Protein AF-A0A060CE14-F1 (afdb_monomer_lite)

Secondary structure (DSSP, 8-state):
----SSS---GGGGGS--GGGS----TT----------SS---EEEEEEEEEEEEEE--HHHHHHHT--TTPEEEEEEEEEE---GGGTS-EE-HHHHHHTTSS-HHHHHHHHHHHHHHHHHHHHHHHTTTEEEEEEEEEEEEESSTT-EE----TTTEEEEETTT--B---

pLDDT: mean 70.18, std 20.81, range [32.28, 96.25]

Structure (mmCIF, N/CA/C/O backbone):
data_AF-A0A060CE14-F1
#
_entry.id   AF-A0A060CE14-F1
#
loop_
_atom_site.group_PDB
_atom_site.id
_atom_site.type_symbol
_atom_site.label_atom_id
_atom_site.label_alt_id
_atom_site.label_comp_id
_atom_site.label_asym_id
_atom_site.label_entity_id
_atom_site.label_seq_id
_atom_site.pdbx_PDB_ins_code
_atom_site.Cartn_x
_atom_site.Cartn_y
_atom_site.Cartn_z
_atom_site.occupancy
_atom_site.B_iso_or_equiv
_atom_site.auth_seq_id
_atom_site.auth_comp_id
_atom_site.auth_asym_id
_atom_site.auth_atom_id
_atom_site.pdbx_PDB_model_num
ATOM 1 N N . ALA A 1 1 ? -35.994 8.310 16.001 1.00 37.50 1 ALA A N 1
ATOM 2 C CA . ALA A 1 1 ? -35.091 7.833 17.068 1.00 37.50 1 ALA A CA 1
ATOM 3 C C . ALA A 1 1 ? -34.182 8.994 17.465 1.00 37.50 1 ALA A C 1
ATOM 5 O O . ALA A 1 1 ? -33.988 9.881 16.647 1.00 37.50 1 ALA A O 1
ATOM 6 N N . SER A 1 2 ? -33.771 9.082 18.731 1.00 32.72 2 SER A N 1
ATOM 7 C CA . SER A 1 2 ? -33.141 10.269 19.324 1.00 32.72 2 SER A CA 1
ATOM 8 C C . SER A 1 2 ? -31.657 10.409 18.974 1.00 32.72 2 SER A C 1
ATOM 10 O O . SER A 1 2 ? -30.877 9.514 19.288 1.00 32.72 2 SER A O 1
ATOM 12 N N . ASN A 1 3 ? -31.266 11.575 18.455 1.00 41.94 3 ASN A N 1
ATOM 13 C CA . ASN A 1 3 ? -29.882 11.959 18.144 1.00 41.94 3 ASN A CA 1
ATOM 14 C C . ASN A 1 3 ? -29.123 12.418 19.398 1.00 4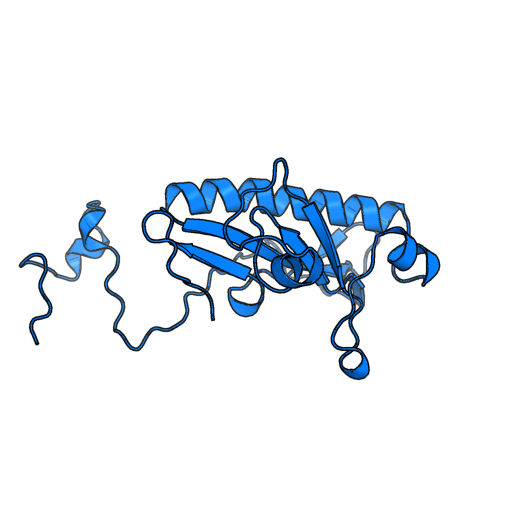1.94 3 ASN A C 1
ATOM 16 O O . ASN A 1 3 ? -28.673 13.558 19.485 1.00 41.94 3 ASN A O 1
ATOM 20 N N . VAL A 1 4 ? -29.063 11.564 20.422 1.00 32.28 4 VAL A N 1
ATOM 21 C CA . VAL A 1 4 ? -28.388 11.888 21.680 1.00 32.28 4 VAL A CA 1
ATOM 22 C C . VAL A 1 4 ? -27.697 10.653 22.257 1.00 32.28 4 VAL A C 1
ATOM 24 O O . VAL A 1 4 ? -28.348 9.779 22.826 1.00 32.28 4 VAL A O 1
ATOM 27 N N . ARG A 1 5 ? -26.364 10.691 22.292 1.00 33.00 5 ARG A N 1
ATOM 28 C CA . ARG A 1 5 ? -25.658 10.609 23.576 1.00 33.00 5 ARG A CA 1
ATOM 29 C C . ARG A 1 5 ? -25.030 11.990 23.829 1.00 33.00 5 ARG A C 1
ATOM 31 O O . ARG A 1 5 ? -24.143 12.398 23.101 1.00 33.00 5 ARG A O 1
ATOM 38 N N . GLY A 1 6 ? -25.539 12.720 24.829 1.00 39.16 6 GLY A N 1
ATOM 39 C CA . GLY A 1 6 ? -25.076 14.064 25.235 1.00 39.16 6 GLY A CA 1
ATOM 40 C C . GLY A 1 6 ? -25.872 15.248 24.651 1.00 39.16 6 GLY A C 1
ATOM 41 O O . GLY A 1 6 ? -26.032 15.381 23.450 1.00 39.16 6 GLY A O 1
ATOM 42 N N . LYS A 1 7 ? -26.424 16.112 25.513 1.00 39.97 7 LYS A N 1
ATOM 43 C CA . LYS A 1 7 ? -27.558 17.026 25.240 1.00 39.97 7 LYS A CA 1
ATOM 44 C C . LYS A 1 7 ? -27.227 18.449 24.730 1.00 39.97 7 LYS A C 1
ATOM 46 O O . LYS A 1 7 ? -28.082 19.321 24.862 1.00 39.97 7 LYS A O 1
ATOM 51 N N . ALA A 1 8 ? -26.053 18.743 24.174 1.00 43.50 8 ALA A N 1
ATOM 52 C CA . ALA A 1 8 ? -25.735 20.134 23.812 1.00 43.50 8 ALA A CA 1
ATOM 53 C C . ALA A 1 8 ? -24.738 20.255 22.652 1.00 43.50 8 ALA A C 1
ATOM 55 O O . ALA A 1 8 ? -23.541 20.409 22.876 1.00 43.50 8 ALA A O 1
ATOM 56 N N . PHE A 1 9 ? -25.240 20.238 21.416 1.00 52.53 9 PHE A N 1
ATOM 57 C CA . PHE A 1 9 ? -24.438 20.505 20.220 1.00 52.53 9 PHE A CA 1
ATOM 58 C C . PHE A 1 9 ? -24.880 21.817 19.562 1.00 52.53 9 PHE A C 1
ATOM 60 O O . PHE A 1 9 ? -26.061 22.007 19.278 1.00 52.53 9 PHE A O 1
ATOM 67 N N . ALA A 1 10 ? -23.931 22.730 19.351 1.00 49.94 10 ALA A N 1
ATOM 68 C CA . ALA A 1 10 ? -24.102 24.009 18.663 1.00 49.94 10 ALA A CA 1
ATOM 69 C C . ALA A 1 10 ? -22.857 24.290 17.807 1.00 49.94 10 ALA A C 1
ATOM 71 O O . ALA A 1 10 ? -21.779 23.793 18.120 1.00 49.94 10 ALA A O 1
ATOM 72 N N . THR A 1 11 ? -22.968 25.115 16.761 1.00 44.62 11 THR A N 1
ATOM 73 C CA . THR A 1 11 ? -21.867 25.423 15.820 1.00 44.62 11 THR A CA 1
ATOM 74 C C . THR A 1 11 ? -20.602 25.953 16.508 1.00 44.62 11 THR A C 1
ATOM 76 O O . THR A 1 11 ? -19.497 25.761 16.012 1.00 44.62 11 THR A O 1
ATOM 79 N N . ALA A 1 12 ? -20.749 26.569 17.685 1.00 48.97 12 ALA A N 1
ATOM 80 C CA . ALA A 1 12 ? -19.636 27.030 18.513 1.00 48.97 12 ALA A CA 1
ATOM 81 C C . ALA A 1 12 ? -18.732 25.892 19.037 1.00 48.97 12 ALA A C 1
ATOM 83 O O . ALA A 1 12 ? -17.571 26.142 19.356 1.00 48.97 12 ALA A O 1
ATOM 84 N N . ASN A 1 13 ? -19.229 24.650 19.083 1.00 54.12 13 ASN A N 1
ATOM 85 C CA . ASN A 1 13 ? -18.505 23.488 19.608 1.00 54.12 13 ASN A CA 1
ATOM 86 C C . ASN A 1 13 ? -17.420 22.974 18.645 1.00 54.12 13 ASN A C 1
ATOM 88 O O . ASN A 1 13 ? -16.557 22.211 19.048 1.00 54.12 13 ASN A O 1
ATOM 92 N N . VAL A 1 14 ? -17.414 23.423 17.384 1.00 45.50 14 VAL A N 1
ATOM 93 C CA . VAL A 1 14 ? -16.335 23.109 16.427 1.00 45.50 14 VAL A CA 1
ATOM 94 C C . VAL A 1 14 ? -15.028 23.800 16.832 1.00 45.50 14 VAL A C 1
ATOM 96 O O . VAL A 1 14 ? -13.942 23.322 16.531 1.00 45.50 14 VAL A O 1
ATOM 99 N N . THR A 1 15 ? -15.103 24.915 17.557 1.00 53.03 15 THR A N 1
ATOM 100 C CA . THR A 1 15 ? -13.930 25.708 17.956 1.00 53.03 15 THR A CA 1
ATOM 101 C C . THR A 1 15 ? -13.687 25.706 19.464 1.00 53.03 15 THR A C 1
ATOM 103 O O . THR A 1 15 ? -12.900 26.513 19.951 1.00 53.03 15 THR A O 1
ATOM 106 N N . ASP A 1 16 ? -14.371 24.846 20.225 1.00 56.06 16 ASP A N 1
ATOM 107 C CA . ASP A 1 16 ? -14.352 24.890 21.695 1.00 56.06 16 ASP A CA 1
ATOM 108 C C . ASP A 1 16 ? -13.216 24.080 22.349 1.00 56.06 16 ASP A C 1
ATOM 110 O O . ASP A 1 16 ? -13.020 24.164 23.564 1.00 56.06 16 ASP A O 1
ATOM 114 N N . GLY A 1 17 ? -12.456 23.321 21.553 1.00 49.06 17 GLY A N 1
ATOM 115 C CA . GLY A 1 17 ? -11.302 22.546 22.009 1.00 49.06 17 GLY A CA 1
ATOM 116 C C . GLY A 1 17 ? -11.642 21.299 22.834 1.00 49.06 17 GLY A C 1
ATOM 117 O O . GLY A 1 17 ? -10.756 20.782 23.515 1.00 49.06 17 GLY A O 1
ATOM 118 N N . LYS A 1 18 ? -12.891 20.811 22.807 1.00 48.53 18 LYS A N 1
ATOM 119 C CA . LYS A 1 18 ? -13.313 19.582 23.500 1.00 48.53 18 LYS A CA 1
ATOM 120 C C . LYS A 1 18 ? -13.504 18.439 22.502 1.00 48.53 18 LYS A C 1
ATOM 122 O O . LYS A 1 18 ? -14.334 18.525 21.610 1.00 48.53 18 LYS A O 1
ATOM 127 N N . TYR A 1 19 ? -12.747 17.357 22.673 1.00 46.00 19 TYR A N 1
ATOM 128 C CA . TYR A 1 19 ? -12.640 16.263 21.696 1.00 46.00 19 TYR A CA 1
ATOM 129 C C . TYR A 1 19 ? -13.877 15.353 21.601 1.00 46.00 19 TYR A C 1
ATOM 131 O O . TYR A 1 19 ? -14.153 14.814 20.534 1.00 46.00 19 TYR A O 1
ATOM 139 N N . ASP A 1 20 ? -14.680 15.251 22.662 1.00 45.66 20 ASP A N 1
ATOM 140 C CA . ASP A 1 20 ? -15.851 14.356 22.715 1.00 45.66 20 ASP A CA 1
ATOM 141 C C . ASP A 1 20 ? -17.044 14.831 21.857 1.00 45.66 20 ASP A C 1
ATOM 143 O O . ASP A 1 20 ? -18.118 14.228 21.884 1.00 45.66 20 ASP A O 1
ATOM 147 N N . THR A 1 21 ? -16.899 15.942 21.127 1.00 46.31 21 THR A N 1
ATOM 148 C CA . THR A 1 21 ? -17.969 16.550 20.321 1.00 46.31 21 THR A CA 1
ATOM 149 C C . THR A 1 21 ? -17.742 16.462 18.811 1.00 46.31 21 THR A C 1
ATOM 151 O O . THR A 1 21 ? -18.592 16.920 18.047 1.00 46.31 21 THR A O 1
ATOM 154 N N . TYR A 1 22 ? -16.618 15.888 18.373 1.00 43.03 22 TYR A N 1
ATOM 155 C CA . TYR A 1 22 ? -16.069 16.156 17.043 1.00 43.03 22 TYR A CA 1
ATOM 156 C C . TYR A 1 22 ? -16.618 15.300 15.894 1.00 43.03 22 TYR A C 1
ATOM 158 O O . TYR A 1 22 ? -16.493 15.713 14.743 1.00 43.03 22 TYR A O 1
ATOM 166 N N . TRP A 1 23 ? -17.254 14.155 16.160 1.00 46.12 23 TRP A N 1
ATOM 167 C CA . TRP A 1 23 ? -17.618 13.225 15.084 1.00 46.12 23 TRP A CA 1
ATOM 168 C C . TRP A 1 23 ? -19.013 12.632 15.266 1.00 46.12 23 TRP A C 1
ATOM 170 O O . TRP A 1 23 ? -19.203 11.543 15.793 1.00 46.12 23 TRP A O 1
ATOM 180 N N . ALA A 1 24 ? -20.003 13.371 14.776 1.00 42.16 24 ALA A N 1
ATOM 181 C CA . ALA A 1 24 ? -21.222 12.786 14.241 1.00 42.16 24 ALA A CA 1
ATOM 182 C C . ALA A 1 24 ? -21.365 13.327 12.817 1.00 42.16 24 ALA A C 1
ATOM 184 O O . ALA A 1 24 ? -21.808 14.459 12.611 1.00 42.16 24 ALA A O 1
ATOM 185 N N . THR A 1 25 ? -20.909 12.557 11.832 1.00 42.56 25 THR A N 1
ATOM 186 C CA . THR A 1 25 ? -21.346 12.772 10.453 1.00 42.56 25 THR A CA 1
ATOM 187 C C . THR A 1 25 ? -22.751 12.185 10.317 1.00 42.56 25 THR A C 1
ATOM 189 O O . THR A 1 25 ? -23.184 11.371 11.132 1.00 42.56 25 THR A O 1
ATOM 192 N N . LEU A 1 26 ? -23.517 12.653 9.337 1.00 43.50 26 LEU A N 1
ATOM 193 C CA . LEU A 1 26 ? -24.822 12.062 9.048 1.00 43.50 26 LEU A CA 1
ATOM 194 C C . LEU A 1 26 ? -24.605 10.611 8.580 1.00 43.50 26 LEU A C 1
ATOM 196 O O . LEU A 1 26 ? -23.625 10.360 7.883 1.00 43.50 26 LEU A O 1
ATOM 200 N N . ASP A 1 27 ? -25.521 9.685 8.895 1.00 45.09 27 ASP A N 1
ATOM 201 C CA . ASP A 1 27 ? -25.456 8.255 8.500 1.00 45.09 27 ASP A CA 1
ATOM 202 C C . ASP A 1 27 ? -25.285 8.037 6.976 1.00 45.09 27 ASP A C 1
ATOM 204 O O . ASP A 1 27 ? -24.978 6.948 6.492 1.00 45.09 27 ASP A O 1
ATOM 208 N N . GLU A 1 28 ? -25.513 9.086 6.190 1.00 42.16 28 GLU A N 1
ATOM 209 C CA . GLU A 1 28 ? -25.331 9.141 4.741 1.00 42.16 28 GLU A CA 1
ATOM 210 C C . GLU A 1 28 ? -23.889 9.446 4.287 1.00 42.16 28 GLU A C 1
ATOM 212 O O . GLU A 1 28 ? -23.573 9.277 3.108 1.00 42.16 28 GLU A O 1
ATOM 217 N N . VAL A 1 29 ? -22.995 9.851 5.195 1.00 41.00 29 VAL A N 1
ATOM 218 C CA . VAL A 1 29 ? -21.572 10.092 4.914 1.00 41.00 29 VAL A CA 1
ATOM 219 C C . VAL A 1 29 ? -20.809 8.770 5.003 1.00 41.00 29 VAL A C 1
ATOM 221 O O . VAL A 1 29 ? -20.438 8.326 6.082 1.00 41.00 29 VAL A O 1
ATOM 224 N N . LYS A 1 30 ? -20.569 8.151 3.842 1.00 39.28 30 LYS A N 1
ATOM 225 C CA . LYS A 1 30 ? -19.935 6.823 3.708 1.00 39.28 30 LYS A CA 1
ATOM 226 C C . LYS A 1 30 ? -18.432 6.841 3.406 1.00 39.28 30 LYS A C 1
ATOM 228 O O . LYS A 1 30 ? -17.852 5.793 3.164 1.00 39.28 30 LYS A O 1
ATOM 233 N N . SER A 1 31 ? -17.811 8.016 3.322 1.00 34.38 31 SER A N 1
ATOM 234 C CA . SER A 1 31 ? -16.392 8.147 2.970 1.00 34.38 31 SER A CA 1
ATOM 235 C C . SER A 1 31 ? -15.813 9.450 3.507 1.00 34.38 31 SER A C 1
ATOM 237 O O . SER A 1 31 ? -16.478 10.486 3.438 1.00 34.38 31 SER A O 1
ATOM 239 N N . ALA A 1 32 ? -14.560 9.428 3.957 1.00 39.22 32 ALA A N 1
ATOM 240 C CA . ALA A 1 32 ? -13.823 10.611 4.394 1.00 39.22 32 ALA A CA 1
ATOM 241 C C . ALA A 1 32 ? -12.550 10.776 3.559 1.00 39.22 32 ALA A C 1
ATOM 243 O O . ALA A 1 32 ? -11.718 9.883 3.567 1.00 39.22 32 ALA A O 1
ATOM 244 N N . THR A 1 33 ? -12.372 11.903 2.861 1.00 38.16 33 THR A N 1
ATOM 245 C CA . THR A 1 33 ? -11.179 12.170 2.034 1.00 38.16 33 THR A CA 1
ATOM 246 C C . THR A 1 33 ? -10.101 12.898 2.827 1.00 38.16 33 THR A C 1
ATOM 248 O O . THR A 1 33 ? -10.342 13.988 3.344 1.00 38.16 33 THR A O 1
ATOM 251 N N . LEU A 1 34 ? -8.890 12.336 2.861 1.00 41.06 34 LEU A N 1
ATOM 252 C CA . LEU A 1 34 ? -7.701 13.040 3.328 1.00 41.06 34 LEU A CA 1
ATOM 253 C C . LEU A 1 34 ? -6.923 13.566 2.116 1.00 41.06 34 LEU A C 1
ATOM 255 O O . LEU A 1 34 ? -6.394 12.785 1.332 1.00 41.06 34 LEU A O 1
ATOM 259 N N . THR A 1 35 ? -6.872 14.887 1.946 1.00 42.06 35 THR A N 1
ATOM 260 C CA . THR A 1 35 ? -6.174 15.517 0.816 1.00 42.06 35 THR A CA 1
ATOM 261 C C . THR A 1 35 ? -4.827 16.057 1.268 1.00 42.06 35 THR A C 1
ATOM 263 O O . THR A 1 35 ? -4.759 17.037 2.012 1.00 42.06 35 THR A O 1
ATOM 266 N N . PHE A 1 36 ? -3.743 15.469 0.770 1.00 45.12 36 PHE A N 1
ATOM 267 C CA . PHE A 1 36 ? -2.406 16.039 0.904 1.00 45.12 36 PHE A CA 1
ATOM 268 C C . PHE A 1 36 ? -2.141 16.975 -0.272 1.00 45.12 36 PHE A C 1
ATOM 270 O O . PHE A 1 36 ? -2.265 16.589 -1.431 1.00 45.12 36 PHE A O 1
ATOM 277 N N . THR A 1 37 ? -1.771 18.224 0.011 1.00 40.81 37 THR A N 1
ATOM 278 C CA . THR A 1 37 ? -1.326 19.153 -1.033 1.00 40.81 37 THR A CA 1
ATOM 279 C C . THR A 1 37 ? 0.192 19.124 -1.086 1.00 40.81 37 THR A C 1
ATOM 281 O O . THR A 1 37 ? 0.860 19.648 -0.196 1.00 40.81 37 THR A O 1
ATOM 284 N N . LEU A 1 38 ? 0.742 18.508 -2.131 1.00 48.62 38 LEU A N 1
ATOM 285 C CA . LEU A 1 38 ? 2.163 18.632 -2.433 1.00 48.62 38 LEU A CA 1
ATOM 286 C C . LEU A 1 38 ? 2.467 20.093 -2.816 1.00 48.62 38 LEU A C 1
ATOM 288 O O . LEU A 1 38 ? 1.645 20.736 -3.473 1.00 48.62 38 LEU A O 1
ATOM 292 N N . PRO A 1 39 ? 3.636 20.645 -2.441 1.00 44.41 39 PRO A N 1
ATOM 293 C CA . PRO A 1 39 ? 3.946 22.071 -2.601 1.00 44.41 39 PRO A CA 1
ATOM 294 C C . PRO A 1 39 ? 3.973 22.541 -4.064 1.00 44.41 39 PRO A C 1
ATOM 296 O O . PRO A 1 39 ? 4.039 23.742 -4.329 1.00 44.41 39 PRO A O 1
ATOM 299 N N . ARG A 1 40 ? 3.943 21.610 -5.024 1.00 51.72 40 ARG A N 1
ATOM 300 C CA . ARG A 1 40 ? 3.967 21.899 -6.451 1.00 51.72 40 ARG A CA 1
ATOM 301 C C . ARG A 1 40 ? 3.229 20.826 -7.249 1.00 51.72 40 ARG A C 1
ATOM 303 O O . ARG A 1 40 ? 3.485 19.640 -7.080 1.00 51.72 40 ARG A O 1
ATOM 310 N N . VAL A 1 41 ? 2.370 21.263 -8.171 1.00 56.06 41 VAL A N 1
ATOM 311 C CA . VAL A 1 41 ? 1.807 20.401 -9.221 1.00 56.06 41 VAL A CA 1
ATOM 312 C C . VAL A 1 41 ? 2.871 20.201 -10.298 1.00 56.06 41 VAL A C 1
ATOM 314 O O . VAL A 1 41 ? 3.331 21.172 -10.906 1.00 56.06 41 VAL A O 1
ATOM 317 N N . GLU A 1 42 ? 3.262 18.954 -10.547 1.00 55.34 42 GLU A N 1
ATOM 318 C CA . GLU A 1 42 ? 4.251 18.602 -11.566 1.00 55.34 42 GLU A CA 1
ATOM 319 C C . GLU A 1 42 ? 3.669 17.626 -12.596 1.00 55.34 42 GLU A C 1
ATOM 321 O O . GLU A 1 42 ? 2.875 16.744 -12.277 1.00 55.34 42 GLU A O 1
ATOM 326 N N . LYS A 1 43 ? 4.054 17.800 -13.868 1.00 51.75 43 LYS A N 1
ATOM 327 C CA . LYS A 1 43 ? 3.651 16.892 -14.949 1.00 51.75 43 LYS A CA 1
ATOM 328 C C . LYS A 1 43 ? 4.486 15.615 -14.894 1.00 51.75 43 LYS A C 1
ATOM 330 O O . LYS A 1 43 ? 5.697 15.652 -15.123 1.00 51.75 43 LYS A O 1
ATOM 335 N N . VAL A 1 44 ? 3.812 14.497 -14.662 1.00 52.84 44 VAL A N 1
ATOM 336 C CA . VAL A 1 44 ? 4.349 13.140 -14.801 1.00 52.84 44 VAL A CA 1
ATOM 337 C C . VAL A 1 44 ? 4.198 12.705 -16.261 1.00 52.84 44 VAL A C 1
ATOM 339 O O . VAL A 1 44 ? 3.158 12.944 -16.869 1.00 52.84 44 VAL A O 1
ATOM 342 N N . ASN A 1 45 ? 5.237 12.106 -16.850 1.00 43.66 45 ASN A N 1
ATOM 343 C CA . ASN A 1 45 ? 5.192 11.615 -18.240 1.00 43.66 45 ASN A CA 1
ATOM 344 C C . ASN A 1 45 ? 5.072 10.087 -18.316 1.00 43.66 45 ASN A C 1
ATOM 346 O O . ASN A 1 45 ? 4.678 9.536 -19.339 1.00 43.66 45 ASN A O 1
ATOM 350 N N . ARG A 1 46 ? 5.431 9.372 -17.247 1.00 52.72 46 ARG A N 1
ATOM 351 C CA . ARG A 1 46 ? 5.450 7.911 -17.266 1.00 52.72 46 ARG A CA 1
ATOM 352 C C . ARG A 1 46 ? 5.146 7.353 -15.891 1.00 52.72 46 ARG A C 1
ATOM 354 O O . ARG A 1 46 ? 5.860 7.668 -14.951 1.00 52.72 46 ARG A O 1
ATOM 361 N N . PHE A 1 47 ? 4.140 6.495 -15.784 1.00 56.38 47 PHE A N 1
ATOM 362 C CA . PHE A 1 47 ? 3.956 5.684 -14.586 1.00 56.38 47 PHE A CA 1
ATOM 363 C C . PHE A 1 47 ? 5.029 4.597 -14.544 1.00 56.38 47 PHE A C 1
ATOM 365 O O . PHE A 1 47 ? 5.275 3.924 -15.547 1.00 56.38 47 PHE A O 1
ATOM 372 N N . LEU A 1 48 ? 5.705 4.488 -13.405 1.00 60.53 48 LEU A N 1
ATOM 373 C CA . LEU A 1 48 ? 6.794 3.548 -13.182 1.00 60.53 48 LEU A CA 1
ATOM 374 C C . LEU A 1 48 ? 6.252 2.264 -12.545 1.00 60.53 48 LEU A C 1
ATOM 376 O O . LEU A 1 48 ? 6.378 1.182 -13.110 1.00 60.53 48 LEU A O 1
ATOM 380 N N . LEU A 1 49 ? 5.616 2.409 -11.381 1.00 66.31 49 LEU A N 1
ATOM 381 C CA . LEU A 1 49 ? 5.036 1.327 -10.592 1.00 66.31 49 LEU A CA 1
ATOM 382 C C . LEU A 1 49 ? 3.696 1.820 -10.069 1.00 66.31 49 LEU A C 1
ATOM 384 O O . LEU A 1 49 ? 3.644 2.711 -9.229 1.00 66.31 49 LEU A O 1
ATOM 388 N N . GLN A 1 50 ? 2.621 1.292 -10.640 1.00 67.50 50 GLN A N 1
ATOM 389 C CA . GLN A 1 50 ? 1.283 1.850 -10.453 1.00 67.50 50 GLN A CA 1
ATOM 390 C C . GLN A 1 50 ? 0.615 1.359 -9.175 1.00 67.50 50 GLN A C 1
ATOM 392 O O . GLN A 1 50 ? -0.209 2.071 -8.636 1.00 67.50 50 GLN A O 1
ATOM 397 N N . GLU A 1 51 ? 0.972 0.182 -8.665 1.00 81.56 51 GLU A N 1
ATOM 398 C CA . GLU A 1 51 ? 0.422 -0.304 -7.403 1.00 81.56 51 GLU A CA 1
ATOM 399 C C . GLU A 1 51 ? 1.545 -0.738 -6.475 1.00 81.56 51 GLU A C 1
ATOM 401 O O . GLU A 1 51 ? 2.104 -1.827 -6.614 1.00 81.56 51 GLU A O 1
ATOM 406 N N . VAL A 1 52 ? 1.885 0.141 -5.540 1.00 87.81 52 VAL A N 1
ATOM 407 C CA . VAL A 1 52 ? 2.844 -0.124 -4.470 1.00 87.81 52 VAL A CA 1
ATOM 408 C C . VAL A 1 52 ? 2.072 -0.130 -3.166 1.00 87.81 52 VAL A C 1
ATOM 410 O O . VAL A 1 52 ? 1.629 0.912 -2.693 1.00 87.81 52 VAL A O 1
ATOM 413 N N . ILE A 1 53 ? 1.868 -1.313 -2.600 1.00 91.69 53 ILE A N 1
ATOM 414 C CA . ILE A 1 53 ? 1.001 -1.506 -1.441 1.00 91.69 53 ILE A CA 1
ATOM 415 C C . ILE A 1 53 ? 1.869 -1.695 -0.206 1.00 91.69 53 ILE A C 1
ATOM 417 O O . ILE A 1 53 ? 2.607 -2.676 -0.106 1.00 91.69 53 ILE A O 1
ATOM 421 N N . VAL A 1 54 ? 1.765 -0.781 0.753 1.00 94.88 54 VAL A N 1
ATOM 422 C CA . VAL A 1 54 ? 2.377 -0.930 2.075 1.00 94.88 54 VAL A CA 1
ATOM 423 C C . VAL A 1 54 ? 1.359 -1.555 3.014 1.00 94.88 54 VAL A C 1
ATOM 425 O O . VAL A 1 54 ? 0.238 -1.068 3.121 1.00 94.88 54 VAL A O 1
ATOM 428 N N . ARG A 1 55 ? 1.750 -2.606 3.738 1.00 95.44 55 ARG A N 1
ATOM 429 C CA . ARG A 1 55 ? 0.890 -3.275 4.724 1.00 95.44 55 ARG A CA 1
ATOM 430 C C . ARG A 1 55 ? 1.516 -3.245 6.105 1.00 95.44 55 ARG A C 1
ATOM 432 O O . ARG A 1 55 ? 2.677 -3.623 6.262 1.00 95.44 55 ARG A O 1
ATOM 439 N N . ASN A 1 56 ? 0.737 -2.837 7.102 1.00 96.00 56 ASN A N 1
ATOM 440 C CA . ASN A 1 56 ? 1.076 -2.917 8.524 1.00 96.00 56 ASN A CA 1
ATOM 441 C C . ASN A 1 56 ? 0.367 -4.091 9.214 1.00 96.00 56 ASN A C 1
ATOM 443 O O . ASN A 1 56 ? 0.904 -4.661 10.165 1.00 96.00 56 ASN A O 1
ATOM 447 N N . VAL A 1 57 ? -0.831 -4.432 8.740 1.00 93.06 57 VAL A N 1
ATOM 448 C CA . VAL A 1 57 ? -1.714 -5.464 9.290 1.00 93.06 57 VAL A CA 1
ATOM 449 C C . VAL A 1 57 ? -2.159 -6.382 8.149 1.00 93.06 57 VAL A C 1
ATOM 451 O O . VAL A 1 57 ? -2.308 -5.946 7.008 1.00 93.06 57 VAL A O 1
ATOM 454 N N . VAL A 1 58 ? -2.321 -7.672 8.435 1.00 91.75 58 VAL A N 1
ATOM 455 C CA . VAL A 1 58 ? -2.856 -8.650 7.485 1.00 91.75 58 VAL A CA 1
ATOM 456 C C . VAL A 1 58 ? -4.330 -8.336 7.225 1.00 91.75 58 VAL A C 1
ATOM 458 O O . VAL A 1 58 ? -5.139 -8.363 8.147 1.00 91.75 58 VAL A O 1
ATOM 461 N N . ALA A 1 59 ? -4.676 -8.071 5.967 1.00 89.69 59 ALA A N 1
ATOM 462 C CA . ALA A 1 59 ? -6.048 -7.850 5.515 1.00 89.69 59 ALA A CA 1
ATOM 463 C C . ALA A 1 59 ? -6.191 -8.153 4.013 1.00 89.69 59 ALA A C 1
ATOM 465 O O . ALA A 1 59 ? -5.196 -8.273 3.281 1.00 89.69 59 ALA A O 1
ATOM 466 N N . GLY A 1 60 ? -7.429 -8.279 3.537 1.00 89.19 60 GLY A N 1
ATOM 467 C CA . GLY A 1 60 ? -7.769 -8.302 2.119 1.00 89.19 60 GLY A CA 1
ATOM 468 C C . GLY A 1 60 ? -7.048 -9.399 1.332 1.00 89.19 60 GLY A C 1
ATOM 469 O O . GLY A 1 60 ? -6.999 -10.570 1.722 1.00 89.19 60 GLY A O 1
ATOM 470 N N . SER A 1 61 ? -6.463 -9.029 0.187 1.00 88.19 61 SER A N 1
ATOM 471 C CA . SER A 1 61 ? -5.803 -9.991 -0.707 1.00 88.19 61 SER A CA 1
ATOM 472 C C . SER A 1 61 ? -4.610 -10.705 -0.060 1.00 88.19 61 SER A C 1
ATOM 474 O O . SER A 1 61 ? -4.352 -11.864 -0.391 1.00 88.19 61 SER A O 1
ATOM 476 N N . MET A 1 62 ? -3.923 -10.077 0.904 1.00 92.00 62 MET A N 1
ATOM 477 C CA . MET A 1 62 ? -2.825 -10.705 1.646 1.00 92.00 62 MET A CA 1
ATOM 478 C C . MET A 1 62 ? -3.327 -11.837 2.545 1.00 92.00 62 MET A C 1
ATOM 480 O O . MET A 1 62 ? -2.736 -12.918 2.535 1.00 92.00 62 MET A O 1
ATOM 484 N N . ALA A 1 63 ? -4.420 -11.613 3.283 1.00 92.50 63 ALA A N 1
ATOM 485 C CA . ALA A 1 63 ? -5.007 -12.603 4.186 1.00 92.50 63 ALA A CA 1
ATOM 486 C C . ALA A 1 63 ? -5.384 -13.881 3.426 1.00 92.50 63 ALA A C 1
ATOM 488 O O . ALA A 1 63 ? -4.929 -14.979 3.759 1.00 92.50 63 ALA A O 1
ATOM 489 N N . LYS A 1 64 ? -6.104 -13.720 2.307 1.00 91.56 64 LYS A N 1
ATOM 490 C CA . LYS A 1 64 ? -6.492 -14.827 1.422 1.00 91.56 64 LYS A CA 1
ATOM 491 C C . LYS A 1 64 ? -5.286 -15.529 0.794 1.00 91.56 64 LYS A C 1
ATOM 493 O O . LYS A 1 64 ? -5.248 -16.756 0.770 1.00 91.56 64 LYS A O 1
ATOM 498 N N . ARG A 1 65 ? -4.306 -14.774 0.279 1.00 92.88 65 ARG A N 1
ATOM 499 C CA . ARG A 1 65 ? -3.129 -15.334 -0.412 1.00 92.88 65 ARG A CA 1
ATOM 500 C C . ARG A 1 65 ? -2.222 -16.128 0.526 1.00 92.88 65 ARG A C 1
ATOM 502 O O . ARG A 1 65 ? -1.647 -17.124 0.099 1.00 92.88 65 ARG A O 1
ATOM 509 N N . LEU A 1 66 ? -2.071 -15.679 1.771 1.00 93.12 66 LEU A N 1
ATOM 510 C CA . LEU A 1 66 ? -1.176 -16.301 2.748 1.00 93.12 66 LEU A CA 1
ATOM 511 C C . LEU A 1 66 ? -1.889 -17.270 3.703 1.00 93.12 66 LEU A C 1
ATOM 513 O O . LEU A 1 66 ? -1.214 -17.930 4.490 1.00 93.12 66 LEU A O 1
ATOM 517 N N . GLY A 1 67 ? -3.223 -17.361 3.652 1.00 93.44 67 GLY A N 1
ATOM 518 C CA . GLY A 1 67 ? -4.013 -18.189 4.568 1.00 93.44 67 GLY A CA 1
ATOM 519 C C . GLY A 1 67 ? -3.905 -17.723 6.021 1.00 93.44 67 GLY A C 1
ATOM 520 O O . GLY A 1 67 ? -3.795 -18.551 6.922 1.00 93.44 67 GLY A O 1
ATOM 521 N N . ARG A 1 68 ? -3.863 -16.404 6.235 1.00 93.06 68 ARG A N 1
ATOM 522 C CA . ARG A 1 68 ? -3.694 -15.778 7.555 1.00 93.06 68 ARG A CA 1
ATOM 523 C C . ARG A 1 68 ? -4.964 -15.046 7.968 1.00 93.06 68 ARG A C 1
ATOM 525 O O . ARG A 1 68 ? -5.743 -14.637 7.110 1.00 93.06 68 ARG A O 1
ATOM 532 N N . GLU A 1 69 ? -5.155 -14.892 9.272 1.00 88.88 69 GLU A N 1
ATOM 533 C CA . GLU A 1 69 ? -6.316 -14.198 9.830 1.00 88.88 69 GLU A CA 1
ATOM 534 C C . GLU A 1 69 ? -6.203 -12.682 9.617 1.00 88.88 69 GLU A C 1
ATOM 536 O O . GLU A 1 69 ? -5.119 -12.102 9.735 1.00 88.88 69 GLU A O 1
ATOM 541 N N . GLU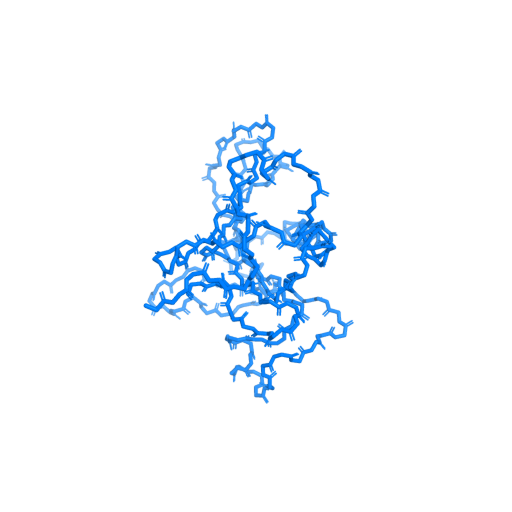 A 1 70 ? -7.324 -12.039 9.279 1.00 90.25 70 GLU A N 1
ATOM 542 C CA . GLU A 1 70 ? -7.384 -10.580 9.185 1.00 90.25 70 GLU A CA 1
ATOM 543 C C . GLU A 1 70 ? -7.225 -9.937 10.568 1.00 90.25 70 GLU A C 1
ATOM 545 O O . GLU A 1 70 ? -7.702 -10.462 11.572 1.00 90.25 70 GLU A O 1
ATOM 550 N N . GLY A 1 71 ? -6.537 -8.796 10.620 1.00 87.62 71 GLY A N 1
ATOM 551 C CA . GLY A 1 71 ? -6.217 -8.099 11.867 1.00 87.62 71 GLY A CA 1
ATOM 552 C C . GLY A 1 71 ? -4.885 -8.513 12.495 1.00 87.62 71 GLY A C 1
ATOM 553 O O . GLY A 1 71 ? -4.443 -7.889 13.461 1.00 87.62 71 GLY A O 1
ATOM 554 N N . GLU A 1 72 ? -4.188 -9.512 11.945 1.00 92.44 72 GLU A N 1
ATOM 555 C CA . GLU A 1 72 ? -2.872 -9.884 12.455 1.00 92.44 72 GLU A CA 1
ATOM 556 C C . GLU A 1 72 ? -1.824 -8.793 12.169 1.00 92.44 72 GLU A C 1
ATOM 558 O O . GLU A 1 72 ? -1.540 -8.457 11.017 1.00 92.44 72 GLU A O 1
ATOM 563 N N . VAL A 1 73 ? -1.203 -8.252 13.219 1.00 93.00 73 VAL A N 1
ATOM 564 C CA . VAL A 1 73 ? -0.170 -7.214 13.094 1.00 93.00 73 VAL A CA 1
ATOM 565 C C . VAL A 1 73 ? 1.141 -7.823 12.599 1.00 93.00 73 VAL A C 1
ATOM 567 O O . VAL A 1 73 ? 1.683 -8.751 13.201 1.00 93.00 73 VAL A O 1
ATOM 570 N N . LEU A 1 74 ? 1.698 -7.269 11.521 1.00 93.31 74 LEU A N 1
ATOM 571 C CA . LEU A 1 74 ? 2.983 -7.720 10.996 1.00 93.31 74 LEU A CA 1
ATOM 572 C C . LEU A 1 74 ? 4.132 -7.291 11.918 1.00 93.31 74 LEU A C 1
ATOM 574 O O . LEU A 1 74 ? 4.169 -6.162 12.403 1.00 93.31 74 LEU A O 1
ATOM 578 N N . ILE A 1 75 ? 5.133 -8.166 12.081 1.00 95.75 75 ILE A N 1
ATOM 579 C CA . ILE A 1 75 ? 6.358 -7.883 12.863 1.00 95.75 75 ILE A CA 1
ATOM 580 C C . ILE A 1 75 ? 7.061 -6.614 12.353 1.00 95.75 75 ILE A C 1
ATOM 582 O O . ILE A 1 75 ? 7.672 -5.871 13.119 1.00 95.75 75 ILE A O 1
ATOM 586 N N . ARG A 1 76 ? 6.972 -6.367 11.045 1.00 95.25 76 ARG A N 1
ATOM 587 C CA . ARG A 1 76 ? 7.374 -5.122 10.394 1.00 95.25 76 ARG A CA 1
ATOM 588 C C . ARG A 1 76 ? 6.472 -4.857 9.189 1.00 95.25 76 ARG A C 1
ATOM 590 O O . ARG A 1 76 ? 5.998 -5.826 8.593 1.00 95.25 76 ARG A O 1
ATOM 597 N N . PRO A 1 77 ? 6.288 -3.590 8.783 1.00 96.25 77 PRO A N 1
ATOM 598 C CA . PRO A 1 77 ? 5.576 -3.282 7.555 1.00 96.25 77 PRO A CA 1
ATOM 599 C C . PRO A 1 77 ? 6.260 -3.929 6.344 1.00 96.25 77 PRO A C 1
ATOM 601 O O . PRO A 1 77 ? 7.493 -4.041 6.306 1.00 96.25 77 PRO A O 1
ATOM 604 N N . THR A 1 78 ? 5.464 -4.340 5.361 1.00 95.81 78 THR A N 1
ATOM 605 C CA . THR A 1 78 ? 5.939 -4.915 4.093 1.00 95.81 78 THR A CA 1
ATOM 606 C C . THR A 1 78 ? 5.443 -4.098 2.906 1.00 95.81 78 THR A C 1
ATOM 608 O O . THR A 1 78 ? 4.445 -3.391 3.024 1.00 95.81 78 THR A O 1
ATOM 611 N N . VAL A 1 79 ? 6.137 -4.212 1.771 1.00 94.62 79 VAL A N 1
ATOM 612 C CA . VAL A 1 79 ? 5.754 -3.609 0.488 1.00 94.62 79 VAL A CA 1
ATOM 613 C C . VAL A 1 79 ? 5.456 -4.715 -0.515 1.00 94.62 79 VAL A C 1
ATOM 615 O O . VAL A 1 79 ? 6.192 -5.697 -0.613 1.00 94.62 79 VAL A O 1
ATOM 618 N N . GLU A 1 80 ? 4.372 -4.549 -1.256 1.00 93.19 80 GLU A N 1
ATOM 619 C CA . GLU A 1 80 ? 3.947 -5.408 -2.351 1.00 93.19 80 GLU A CA 1
ATOM 620 C C . GLU A 1 80 ? 3.809 -4.589 -3.630 1.00 93.19 80 GLU A C 1
ATOM 622 O O . GLU A 1 80 ? 3.479 -3.406 -3.580 1.00 93.19 80 GLU A O 1
ATOM 627 N N . PHE A 1 81 ? 4.033 -5.233 -4.771 1.00 91.81 81 PHE A N 1
ATOM 628 C CA . PHE A 1 81 ? 3.794 -4.636 -6.076 1.00 91.81 81 PHE A CA 1
ATOM 629 C C . PHE A 1 81 ? 2.668 -5.396 -6.775 1.00 91.81 81 PHE A C 1
ATOM 631 O O . PHE A 1 81 ? 2.629 -6.627 -6.701 1.00 91.81 81 PHE A O 1
ATOM 638 N N . SER A 1 82 ? 1.797 -4.693 -7.493 1.00 90.06 82 SER A N 1
ATOM 639 C CA . SER A 1 82 ? 0.885 -5.313 -8.464 1.00 90.06 82 SER A CA 1
ATOM 640 C C . SER A 1 82 ? 1.248 -4.876 -9.880 1.00 90.06 8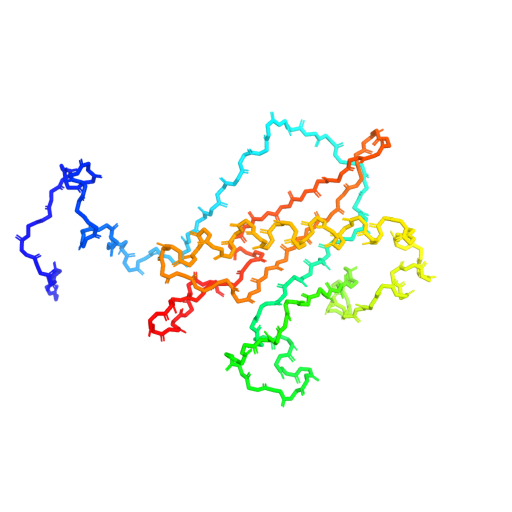2 SER A C 1
ATOM 642 O O . SER A 1 82 ? 1.618 -3.724 -10.132 1.00 90.06 82 SER A O 1
ATOM 644 N N . LEU A 1 83 ? 1.145 -5.803 -10.829 1.00 86.56 83 LEU A N 1
ATOM 645 C CA . LEU A 1 83 ? 1.220 -5.481 -12.247 1.00 86.56 83 LEU A CA 1
ATOM 646 C C . LEU A 1 83 ? -0.131 -4.924 -12.697 1.00 86.56 83 LEU A C 1
ATOM 648 O O . LEU A 1 83 ? -1.079 -5.688 -12.778 1.00 86.56 83 LEU A O 1
ATOM 652 N N . LYS A 1 84 ? -0.196 -3.644 -13.076 1.00 81.25 84 LYS A N 1
ATOM 653 C CA . LYS A 1 84 ? -1.402 -3.032 -13.660 1.00 81.25 84 LYS A CA 1
ATOM 654 C C . LYS A 1 84 ? -1.844 -3.778 -14.925 1.00 81.25 84 LYS A C 1
ATOM 656 O O . LYS A 1 84 ? -1.221 -3.640 -15.983 1.00 81.25 84 LYS A O 1
ATOM 661 N N . SER A 1 85 ? -2.894 -4.576 -14.820 1.00 82.19 85 SER A N 1
ATOM 662 C CA . SER A 1 85 ? -3.466 -5.360 -15.901 1.00 82.19 85 SER A CA 1
ATOM 663 C C . SER A 1 85 ? -4.883 -5.811 -15.542 1.00 82.19 85 SER A C 1
ATOM 665 O O . SER A 1 85 ? -5.070 -6.895 -14.991 1.00 82.19 85 SER A O 1
ATOM 667 N N . ASP A 1 86 ? -5.888 -5.035 -15.960 1.00 81.25 86 ASP A N 1
ATOM 668 C CA . ASP A 1 86 ? -7.306 -5.394 -15.793 1.00 81.25 86 ASP A CA 1
ATOM 669 C C . ASP A 1 86 ? -7.636 -6.821 -16.289 1.00 81.25 86 ASP A C 1
ATOM 671 O O . ASP A 1 86 ? -8.360 -7.539 -15.601 1.00 81.25 86 ASP A O 1
ATOM 675 N N . PRO A 1 87 ? -7.100 -7.311 -17.435 1.00 88.94 87 PRO A N 1
ATOM 676 C CA . PRO A 1 87 ? -7.364 -8.681 -17.883 1.00 88.94 87 PRO A CA 1
ATOM 677 C C . PRO A 1 87 ? -6.801 -9.774 -16.966 1.00 88.94 87 PRO A C 1
ATOM 679 O O . PRO A 1 87 ? -7.228 -10.923 -17.067 1.00 88.94 87 PRO A O 1
ATOM 682 N N . LEU A 1 88 ? -5.808 -9.442 -16.138 1.00 85.31 88 LEU A N 1
ATOM 683 C CA . LEU A 1 88 ? -5.145 -10.364 -15.217 1.00 85.31 88 LEU A CA 1
ATOM 684 C C . LEU A 1 88 ? -5.521 -10.110 -13.752 1.00 85.31 88 LEU A C 1
ATOM 686 O O . LEU A 1 88 ? -4.964 -10.784 -12.888 1.00 85.31 88 LEU A O 1
ATOM 690 N N . ASP A 1 89 ? -6.453 -9.185 -13.496 1.00 85.00 89 ASP A N 1
ATOM 691 C CA . ASP A 1 89 ? -6.878 -8.782 -12.150 1.00 85.00 89 ASP A CA 1
ATOM 692 C C . ASP A 1 89 ? -5.692 -8.332 -11.278 1.00 85.00 89 ASP A C 1
ATOM 694 O O . ASP A 1 89 ? -5.489 -8.813 -10.165 1.00 85.00 89 ASP A O 1
ATOM 698 N N . ASP A 1 90 ? -4.853 -7.462 -11.851 1.00 87.06 90 ASP A N 1
ATOM 699 C CA . ASP A 1 90 ? -3.705 -6.822 -11.200 1.00 87.06 90 ASP A CA 1
ATOM 700 C C . ASP A 1 90 ? -2.820 -7.786 -10.380 1.00 87.06 90 ASP A C 1
ATOM 702 O O . ASP A 1 90 ? -2.719 -7.690 -9.150 1.00 87.06 90 ASP A O 1
ATOM 706 N N . PRO A 1 91 ? -2.154 -8.763 -11.028 1.00 89.62 91 PRO A N 1
ATOM 707 C CA . PRO A 1 91 ? -1.494 -9.835 -10.307 1.00 89.62 91 PRO A CA 1
ATOM 708 C C . PRO A 1 91 ? -0.324 -9.309 -9.477 1.00 89.62 91 PRO A C 1
ATOM 710 O O . PRO A 1 91 ? 0.467 -8.467 -9.913 1.00 89.62 91 PRO A O 1
ATOM 713 N N . TRP A 1 92 ? -0.172 -9.882 -8.285 1.00 92.00 92 TRP A N 1
ATOM 714 C CA . TRP A 1 92 ? 0.954 -9.589 -7.409 1.00 92.00 92 TRP A CA 1
ATOM 715 C C . TRP A 1 92 ? 2.282 -9.988 -8.053 1.00 92.00 92 TRP A C 1
ATOM 717 O O . TRP A 1 92 ? 2.436 -11.098 -8.571 1.00 92.00 92 TRP A O 1
ATOM 727 N N . ILE A 1 93 ? 3.262 -9.099 -7.941 1.00 92.44 93 ILE A N 1
ATOM 728 C CA . ILE A 1 93 ? 4.641 -9.303 -8.360 1.00 92.44 93 ILE A CA 1
ATOM 729 C C . ILE A 1 93 ? 5.599 -8.856 -7.246 1.00 92.44 93 ILE A C 1
ATOM 731 O O . ILE A 1 93 ? 5.244 -8.114 -6.332 1.00 92.44 93 ILE A O 1
ATOM 735 N N . ASN A 1 94 ? 6.847 -9.310 -7.319 1.00 92.88 94 ASN A N 1
ATOM 736 C CA . ASN A 1 94 ? 7.925 -8.827 -6.459 1.00 92.88 94 ASN A CA 1
ATOM 737 C C . ASN A 1 94 ? 8.855 -7.878 -7.235 1.00 92.88 94 ASN A C 1
ATOM 739 O O . ASN A 1 94 ? 8.717 -7.689 -8.446 1.00 92.88 94 ASN A O 1
ATOM 743 N N . GLU A 1 95 ? 9.844 -7.317 -6.540 1.00 92.12 95 GLU A N 1
ATOM 744 C CA . GLU A 1 95 ? 10.858 -6.438 -7.138 1.00 92.12 95 GLU A CA 1
ATOM 745 C C . GLU A 1 95 ? 11.631 -7.087 -8.298 1.00 92.12 95 GLU A C 1
ATOM 747 O O . GLU A 1 95 ? 11.936 -6.423 -9.286 1.00 92.12 95 GLU A O 1
ATOM 752 N N . TYR A 1 96 ? 11.887 -8.396 -8.233 1.00 94.31 96 TYR A N 1
ATOM 753 C CA . TYR A 1 96 ? 12.594 -9.112 -9.294 1.00 94.31 96 TYR A CA 1
ATOM 754 C C . TYR A 1 96 ? 11.787 -9.146 -10.588 1.00 94.31 96 TYR A C 1
ATOM 756 O O . TYR A 1 96 ? 12.351 -8.932 -11.660 1.00 94.31 96 TYR A O 1
ATOM 764 N N . TYR A 1 97 ? 10.476 -9.380 -10.509 1.00 93.31 97 TYR A N 1
ATOM 765 C CA . TYR A 1 97 ? 9.592 -9.280 -11.667 1.00 93.31 97 TYR A CA 1
ATOM 766 C C . TYR A 1 97 ? 9.528 -7.848 -12.194 1.00 93.31 97 TYR A C 1
ATOM 768 O O . TYR A 1 97 ? 9.614 -7.660 -13.405 1.00 93.31 97 TYR A O 1
ATOM 776 N N . ALA A 1 98 ? 9.445 -6.846 -11.313 1.00 89.75 98 ALA A N 1
ATOM 777 C CA . ALA A 1 98 ? 9.420 -5.445 -11.725 1.00 89.75 98 ALA A CA 1
ATOM 778 C C . ALA A 1 98 ? 10.649 -5.068 -12.572 1.00 89.75 98 ALA A C 1
ATOM 780 O O . ALA A 1 98 ? 10.508 -4.443 -13.626 1.00 89.75 98 ALA A O 1
ATOM 781 N N . VAL A 1 99 ? 11.839 -5.518 -12.162 1.00 89.56 99 VAL A N 1
ATOM 782 C CA . VAL A 1 99 ? 13.085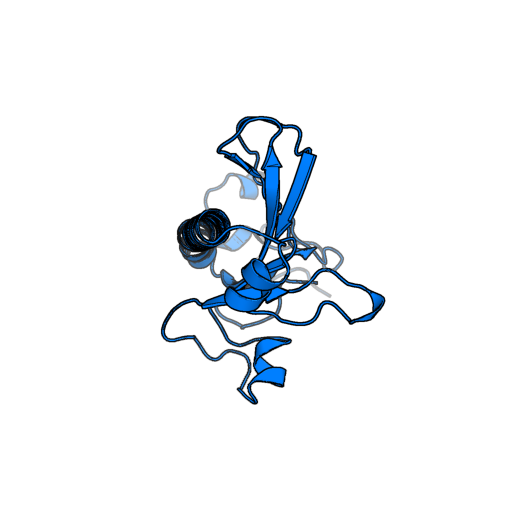 -5.293 -12.909 1.00 89.56 99 VAL A CA 1
ATOM 783 C C . VAL A 1 99 ? 13.157 -6.163 -14.166 1.00 89.56 99 VAL A C 1
ATOM 785 O O . VAL A 1 99 ? 13.435 -5.661 -15.254 1.00 89.56 99 VAL A O 1
ATOM 788 N N . SER A 1 100 ? 12.858 -7.460 -14.055 1.00 90.62 100 SER A N 1
ATOM 789 C CA . SER A 1 100 ? 12.995 -8.419 -15.165 1.00 90.62 100 SER A CA 1
ATOM 790 C C . SER A 1 100 ? 12.029 -8.146 -16.321 1.00 90.62 100 SER A C 1
ATOM 792 O O . SER A 1 100 ? 12.350 -8.429 -17.472 1.00 90.62 100 SER A O 1
ATOM 794 N N . LEU A 1 101 ? 10.854 -7.586 -16.025 1.00 88.12 101 LEU A N 1
ATOM 795 C CA . LEU A 1 101 ? 9.858 -7.176 -17.017 1.00 88.12 101 LEU A CA 1
ATOM 796 C C . LEU A 1 101 ? 10.112 -5.759 -17.564 1.00 88.12 101 LEU A C 1
ATOM 798 O O . LEU A 1 101 ? 9.347 -5.281 -18.399 1.00 88.12 101 LEU A O 1
ATOM 802 N N . GLY A 1 102 ? 11.170 -5.076 -17.109 1.00 83.44 102 GLY A N 1
ATOM 803 C CA . GLY A 1 102 ? 11.525 -3.730 -17.559 1.00 83.44 102 GLY A CA 1
ATOM 804 C C . GLY A 1 102 ? 10.552 -2.638 -17.102 1.00 83.44 102 GLY A C 1
ATOM 805 O O . GLY A 1 102 ? 10.458 -1.597 -17.757 1.00 83.44 102 GLY A O 1
ATOM 806 N N . LEU A 1 103 ? 9.821 -2.866 -16.004 1.00 82.31 103 LEU A N 1
ATOM 807 C CA . LEU A 1 103 ? 8.892 -1.883 -15.434 1.00 82.31 103 LEU A CA 1
ATOM 808 C C . LEU A 1 103 ? 9.656 -0.756 -14.722 1.00 82.31 103 LEU A C 1
ATOM 810 O O . LEU A 1 103 ? 9.283 0.410 -14.832 1.00 82.31 103 LEU A O 1
ATOM 814 N N . ALA A 1 104 ? 10.755 -1.102 -14.046 1.00 82.56 104 ALA A N 1
ATOM 815 C CA . ALA A 1 104 ? 11.629 -0.177 -13.328 1.00 82.56 104 ALA A CA 1
ATOM 816 C C . ALA A 1 104 ? 13.077 -0.702 -13.264 1.00 82.56 104 ALA A C 1
ATOM 818 O O . ALA A 1 104 ? 13.306 -1.905 -13.375 1.00 82.56 104 ALA A O 1
ATOM 819 N N . THR A 1 105 ? 14.062 0.180 -13.061 1.00 85.44 105 THR A N 1
ATOM 820 C CA . THR A 1 105 ? 15.433 -0.228 -12.698 1.00 85.44 105 THR A CA 1
ATOM 821 C C . THR A 1 105 ? 15.520 -0.595 -11.218 1.00 85.44 105 THR A C 1
ATOM 823 O O . THR A 1 105 ? 14.657 -0.220 -10.423 1.00 85.44 105 THR A O 1
ATOM 826 N N . GLU A 1 106 ? 16.587 -1.287 -10.813 1.00 90.12 106 GLU A N 1
ATOM 827 C CA . GLU A 1 106 ? 16.817 -1.603 -9.397 1.00 90.12 106 GLU A CA 1
ATOM 828 C C . GLU A 1 106 ? 16.863 -0.351 -8.513 1.00 90.12 106 GLU A C 1
ATOM 830 O O . GLU A 1 106 ? 16.323 -0.345 -7.408 1.00 90.12 106 GLU A O 1
ATOM 835 N N . GLU A 1 107 ? 17.509 0.717 -8.981 1.00 86.31 107 GLU A N 1
ATOM 836 C CA . GLU A 1 107 ? 17.602 1.986 -8.259 1.00 86.31 107 GLU A CA 1
ATOM 837 C C . GLU A 1 107 ? 16.226 2.620 -8.084 1.00 86.31 107 GLU A C 1
ATOM 839 O O . GLU A 1 107 ? 15.906 3.122 -7.008 1.00 86.31 107 GLU A O 1
ATOM 844 N N . GLN A 1 108 ? 15.396 2.558 -9.124 1.00 81.81 108 GLN A N 1
ATOM 845 C CA . GLN A 1 108 ? 14.040 3.086 -9.080 1.00 81.81 108 GLN A CA 1
ATOM 846 C C . GLN A 1 108 ? 13.157 2.286 -8.117 1.00 81.81 108 GLN A C 1
ATOM 848 O O . GLN A 1 108 ? 12.429 2.888 -7.334 1.00 81.81 108 GLN A O 1
ATOM 853 N N . VAL A 1 109 ? 13.256 0.952 -8.112 1.00 88.56 109 VAL A N 1
ATOM 854 C CA . VAL A 1 109 ? 12.531 0.108 -7.147 1.00 88.56 109 VAL A CA 1
ATOM 855 C C . VAL A 1 109 ? 12.959 0.430 -5.713 1.00 88.56 109 VAL A C 1
ATOM 857 O O . VAL A 1 109 ? 12.105 0.625 -4.848 1.00 88.56 109 VAL A O 1
ATOM 860 N N . LYS A 1 110 ? 14.268 0.549 -5.457 1.00 90.06 110 LYS A N 1
ATOM 861 C CA . LYS A 1 110 ? 14.798 0.917 -4.132 1.00 90.06 110 LYS A CA 1
ATOM 862 C C . LYS A 1 110 ? 14.267 2.271 -3.666 1.00 90.06 110 LYS A C 1
ATOM 864 O O . LYS A 1 110 ? 13.874 2.402 -2.508 1.00 90.06 110 LYS A O 1
ATOM 869 N N . GLU A 1 111 ? 14.235 3.258 -4.556 1.00 83.94 111 GLU A N 1
ATOM 870 C CA . GLU A 1 111 ? 13.732 4.592 -4.235 1.00 83.94 111 GLU A CA 1
ATOM 871 C C . GLU A 1 111 ? 12.225 4.588 -3.955 1.00 83.94 111 GLU A C 1
ATOM 873 O O . GLU A 1 111 ? 11.784 5.171 -2.967 1.00 83.94 111 GLU A O 1
ATOM 878 N N . VAL A 1 112 ? 11.443 3.861 -4.752 1.00 85.69 112 VAL A N 1
ATOM 879 C CA . VAL A 1 112 ? 10.001 3.684 -4.536 1.00 85.69 112 VAL A CA 1
ATOM 880 C C . VAL A 1 112 ? 9.710 3.039 -3.181 1.00 85.69 112 VAL A C 1
ATOM 882 O O . VAL A 1 112 ? 8.897 3.554 -2.418 1.00 85.69 112 VAL A O 1
ATOM 885 N N . ILE A 1 113 ? 10.415 1.960 -2.827 1.00 91.44 113 ILE A N 1
ATOM 886 C CA . ILE A 1 113 ? 10.265 1.301 -1.518 1.00 91.44 113 ILE A CA 1
ATOM 887 C C . ILE A 1 113 ? 10.612 2.272 -0.383 1.00 91.44 113 ILE A C 1
ATOM 889 O O . ILE A 1 113 ? 9.900 2.341 0.621 1.00 91.44 113 ILE A O 1
ATOM 893 N N . ARG A 1 114 ? 11.693 3.048 -0.540 1.00 90.94 114 ARG A N 1
ATOM 894 C CA . ARG A 1 114 ? 12.118 4.052 0.443 1.00 90.94 114 ARG A CA 1
ATOM 895 C C . ARG A 1 114 ? 11.040 5.116 0.657 1.00 90.94 114 ARG A C 1
ATOM 897 O O . ARG A 1 114 ? 10.751 5.459 1.802 1.00 90.94 114 ARG A O 1
ATOM 904 N N . GLN A 1 115 ? 10.456 5.635 -0.421 1.00 83.88 115 GLN A N 1
ATOM 905 C CA . GLN A 1 115 ? 9.394 6.639 -0.351 1.00 83.88 115 GLN A CA 1
ATOM 906 C C . GLN A 1 115 ? 8.103 6.063 0.242 1.00 83.88 115 GLN A C 1
ATOM 908 O O . GLN A 1 115 ? 7.513 6.691 1.117 1.00 83.88 115 GLN A O 1
ATOM 913 N N . ALA A 1 116 ? 7.713 4.847 -0.144 1.00 88.94 116 ALA A N 1
ATOM 914 C CA . ALA A 1 116 ? 6.521 4.185 0.377 1.00 88.94 116 ALA A CA 1
ATOM 915 C C . ALA A 1 116 ? 6.589 3.974 1.900 1.00 88.94 116 ALA A C 1
ATOM 917 O O . ALA A 1 116 ? 5.632 4.264 2.621 1.00 88.94 116 ALA A O 1
ATOM 918 N N . PHE A 1 117 ? 7.744 3.548 2.422 1.00 93.94 117 PHE A N 1
ATOM 919 C CA . PHE A 1 117 ? 7.938 3.470 3.870 1.00 93.94 117 PHE A CA 1
ATOM 920 C C . PHE A 1 117 ? 7.982 4.846 4.541 1.00 93.94 117 PHE A C 1
ATOM 922 O O . PHE A 1 117 ? 7.420 4.989 5.621 1.00 93.94 117 PHE A O 1
ATOM 929 N N . ALA A 1 118 ? 8.560 5.868 3.904 1.00 87.75 118 ALA A N 1
ATOM 930 C CA . ALA A 1 118 ? 8.537 7.224 4.453 1.00 87.75 118 ALA A CA 1
ATOM 931 C C . ALA A 1 118 ? 7.103 7.770 4.589 1.00 87.75 118 ALA A C 1
ATOM 933 O O . ALA A 1 118 ? 6.782 8.406 5.591 1.00 87.75 118 ALA A O 1
ATOM 934 N N . VAL A 1 119 ? 6.224 7.481 3.623 1.00 86.19 119 VAL A N 1
ATOM 935 C CA . VAL A 1 119 ? 4.788 7.785 3.730 1.00 86.19 119 VAL A CA 1
ATOM 936 C C . VAL A 1 119 ? 4.175 7.035 4.915 1.00 86.19 119 VAL A C 1
ATOM 938 O O . VAL A 1 119 ? 3.506 7.654 5.741 1.00 86.19 119 VAL A O 1
ATOM 941 N N . ASN A 1 120 ? 4.452 5.736 5.064 1.00 93.50 120 ASN A N 1
ATOM 942 C CA . ASN A 1 120 ? 3.953 4.950 6.198 1.00 93.50 120 ASN A CA 1
ATOM 943 C C . ASN A 1 120 ? 4.384 5.535 7.551 1.00 93.50 120 ASN A C 1
ATOM 945 O O . ASN A 1 120 ? 3.566 5.644 8.461 1.00 93.50 120 ASN A O 1
ATOM 949 N N . ASP A 1 121 ? 5.648 5.937 7.672 1.00 92.50 121 ASP A N 1
ATOM 950 C CA . ASP A 1 121 ? 6.216 6.495 8.902 1.00 92.50 121 ASP A CA 1
ATOM 951 C C . ASP A 1 121 ? 5.576 7.835 9.291 1.00 92.50 121 ASP A C 1
ATOM 953 O O . ASP A 1 121 ? 5.541 8.178 10.471 1.00 92.50 121 ASP A O 1
ATOM 957 N N . VAL A 1 122 ? 5.031 8.580 8.324 1.00 89.31 122 VAL A N 1
ATOM 958 C CA . VAL A 1 122 ? 4.265 9.810 8.574 1.00 89.31 122 VAL A CA 1
ATOM 959 C C . VAL A 1 122 ? 2.805 9.494 8.899 1.00 89.31 122 VAL A C 1
ATOM 961 O O . VAL A 1 122 ? 2.265 10.004 9.881 1.00 89.31 122 VAL A O 1
ATOM 964 N N . LEU A 1 123 ? 2.154 8.658 8.088 1.00 84.44 123 LEU A N 1
ATOM 965 C CA . LEU A 1 123 ? 0.717 8.403 8.198 1.00 84.44 123 LEU A CA 1
ATOM 966 C C . LEU A 1 123 ? 0.357 7.569 9.423 1.00 84.44 123 LEU A C 1
ATOM 968 O O . LEU A 1 123 ? -0.629 7.865 10.093 1.00 84.44 123 LEU A O 1
ATOM 972 N N . LYS A 1 124 ? 1.152 6.545 9.734 1.00 88.94 124 LYS A N 1
ATOM 973 C CA . LYS A 1 124 ? 0.867 5.610 10.823 1.00 88.94 124 LYS A CA 1
ATOM 974 C C . LYS A 1 124 ? 0.749 6.302 12.190 1.00 88.94 124 LYS A C 1
ATOM 976 O O . LYS A 1 124 ? -0.289 6.115 12.820 1.00 88.94 124 LYS A O 1
ATOM 981 N N . PRO A 1 125 ? 1.720 7.114 12.663 1.00 90.50 125 PRO A N 1
ATOM 982 C CA . PRO A 1 125 ? 1.554 7.847 13.919 1.00 90.50 125 PRO A CA 1
ATOM 983 C C . PRO A 1 125 ? 0.478 8.934 13.817 1.00 90.50 125 PRO A C 1
ATOM 985 O O . PRO A 1 125 ? -0.308 9.099 14.742 1.00 90.50 125 PRO A O 1
ATOM 988 N N . PHE A 1 126 ? 0.375 9.633 12.679 1.00 85.12 126 PHE A N 1
ATOM 989 C CA . PHE A 1 126 ? -0.638 10.675 12.489 1.00 85.12 126 PHE A CA 1
ATOM 990 C C . PHE A 1 126 ? -2.075 10.149 12.630 1.00 85.12 126 PHE A C 1
ATOM 992 O O . PHE A 1 126 ? -2.942 10.874 13.130 1.00 85.12 126 PHE A O 1
ATOM 999 N N . LEU A 1 127 ? -2.337 8.929 12.156 1.00 79.56 127 LEU A N 1
ATOM 1000 C CA . LEU A 1 127 ? -3.632 8.259 12.265 1.00 79.56 127 LEU A CA 1
ATOM 1001 C C . LEU A 1 127 ? -3.820 7.610 13.638 1.00 79.56 127 LEU A C 1
ATOM 1003 O O . LEU A 1 127 ? -4.903 7.730 14.208 1.00 79.56 127 LEU A O 1
ATOM 1007 N N . ALA A 1 128 ? -2.764 7.030 14.216 1.00 83.44 128 ALA A N 1
ATOM 1008 C CA . ALA A 1 128 ? -2.813 6.481 15.569 1.00 83.44 128 ALA A CA 1
ATOM 1009 C C . ALA A 1 128 ? -3.209 7.547 16.607 1.00 83.44 128 ALA A C 1
ATOM 1011 O O . ALA A 1 128 ? -4.075 7.293 17.441 1.00 83.44 128 ALA A O 1
ATOM 1012 N N . ASP A 1 129 ? -2.680 8.770 16.487 1.00 81.38 129 ASP A N 1
ATOM 1013 C CA . ASP A 1 129 ? -3.047 9.922 17.330 1.00 81.38 129 ASP A CA 1
ATOM 1014 C C . ASP A 1 129 ? -4.535 10.314 17.224 1.00 81.38 129 ASP A C 1
ATOM 1016 O O . ASP A 1 129 ? -5.038 11.093 18.033 1.00 81.38 129 ASP A O 1
ATOM 1020 N N . LYS A 1 130 ? -5.245 9.801 16.215 1.00 79.31 130 LYS A N 1
ATOM 1021 C CA . LYS A 1 130 ? -6.673 10.041 15.961 1.00 79.31 130 LYS A CA 1
ATOM 1022 C C . LYS A 1 130 ? -7.535 8.806 16.217 1.00 79.31 130 LYS A C 1
ATOM 1024 O O . LYS A 1 130 ? -8.700 8.819 15.840 1.00 79.31 130 LYS A O 1
ATOM 1029 N N . GLY A 1 131 ? -6.977 7.755 16.820 1.00 79.25 131 GLY A N 1
ATOM 1030 C CA . GLY A 1 131 ? -7.698 6.504 17.046 1.00 79.25 131 GLY A CA 1
ATOM 1031 C C . GLY A 1 131 ? -7.986 5.732 15.756 1.00 79.25 131 GLY A C 1
ATOM 1032 O O . GLY A 1 131 ? -8.976 5.017 15.688 1.00 79.25 131 GLY A O 1
ATOM 1033 N N . VAL A 1 132 ? -7.143 5.867 14.727 1.00 79.44 132 VAL A N 1
ATOM 1034 C CA . VAL A 1 132 ? -7.285 5.142 13.455 1.00 79.44 132 VAL A CA 1
ATOM 1035 C C . VAL A 1 132 ? -6.062 4.262 13.212 1.00 79.44 132 VAL A C 1
ATOM 1037 O O . VAL A 1 132 ? -4.918 4.721 13.251 1.00 79.44 132 VAL A O 1
ATOM 1040 N N . VAL A 1 133 ? -6.299 2.987 12.910 1.00 82.00 133 VAL A N 1
ATOM 1041 C CA . VAL A 1 133 ? -5.264 2.033 12.508 1.00 82.00 133 VAL A CA 1
ATOM 1042 C C . VAL A 1 133 ? -5.094 2.084 10.993 1.00 82.00 133 VAL A C 1
ATOM 1044 O O . VAL A 1 133 ? -6.006 1.777 10.226 1.00 82.00 133 VAL A O 1
ATOM 1047 N N . LEU A 1 134 ? -3.884 2.436 10.553 1.00 90.00 134 LEU A N 1
ATOM 1048 C CA . LEU A 1 134 ? -3.476 2.328 9.153 1.00 90.00 134 LEU A CA 1
ATOM 1049 C C . LEU A 1 134 ? -3.135 0.870 8.820 1.00 90.00 134 LEU A C 1
ATOM 1051 O O . LEU A 1 134 ? -1.996 0.439 9.019 1.00 90.00 134 LEU A O 1
ATOM 1055 N N . VAL A 1 135 ? -4.118 0.114 8.332 1.00 90.00 135 VAL A N 1
ATOM 1056 C CA . VAL A 1 135 ? -3.988 -1.317 8.005 1.00 90.00 135 VAL A CA 1
ATOM 1057 C C . VAL A 1 135 ? -3.061 -1.521 6.817 1.00 90.00 135 VAL A C 1
ATOM 1059 O O . VAL A 1 135 ? -2.009 -2.157 6.941 1.00 90.00 135 VAL A O 1
ATOM 1062 N N . ASP A 1 136 ? -3.423 -0.935 5.681 1.00 91.88 136 ASP A N 1
ATOM 1063 C CA . ASP A 1 136 ? -2.621 -0.890 4.472 1.00 91.88 136 ASP A CA 1
ATOM 1064 C C . ASP A 1 136 ? -3.008 0.310 3.601 1.00 91.88 136 ASP A C 1
ATOM 1066 O O . ASP A 1 136 ? -4.034 0.958 3.813 1.00 91.88 136 ASP A O 1
ATOM 1070 N N . PHE A 1 137 ? -2.143 0.646 2.649 1.00 87.31 137 PHE A N 1
ATOM 1071 C CA . PHE A 1 137 ? -2.414 1.673 1.652 1.00 87.31 137 PHE A CA 1
ATOM 1072 C C . PHE A 1 137 ? -1.637 1.409 0.365 1.00 87.31 137 PHE A C 1
ATOM 1074 O O . PHE A 1 137 ? -0.594 0.754 0.374 1.00 87.31 137 PHE A O 1
ATOM 1081 N N . LYS A 1 138 ? -2.158 1.928 -0.743 1.00 86.62 138 LYS A N 1
ATOM 1082 C CA . LYS A 1 138 ? -1.619 1.817 -2.093 1.00 86.62 138 LYS A CA 1
ATOM 1083 C C . LYS A 1 138 ? -1.166 3.186 -2.585 1.00 86.62 138 LYS A C 1
ATOM 1085 O O . LYS A 1 138 ? -1.905 4.161 -2.479 1.00 86.62 138 LYS A O 1
ATOM 1090 N N . LEU A 1 139 ? 0.025 3.199 -3.164 1.00 83.00 139 LEU A N 1
ATOM 1091 C CA . LEU A 1 139 ? 0.668 4.339 -3.798 1.00 83.00 139 LEU A CA 1
ATOM 1092 C C . LEU A 1 139 ? 0.875 4.066 -5.290 1.00 83.00 139 LEU A C 1
ATOM 1094 O O . LEU A 1 139 ? 1.097 2.913 -5.681 1.00 83.00 139 LEU A O 1
ATOM 1098 N N . GLU A 1 140 ? 0.860 5.115 -6.108 1.00 78.94 140 GLU A N 1
ATOM 1099 C CA . GLU A 1 140 ? 1.142 5.024 -7.546 1.00 78.94 140 GLU A CA 1
ATOM 1100 C C . GLU A 1 140 ? 2.320 5.936 -7.907 1.00 78.94 140 GLU A C 1
ATOM 1102 O O . GLU A 1 140 ? 2.199 7.154 -7.882 1.00 78.94 140 GLU A O 1
ATOM 1107 N N . PHE A 1 141 ? 3.459 5.369 -8.310 1.00 75.19 141 PHE A N 1
ATOM 1108 C CA . PHE A 1 141 ? 4.665 6.147 -8.598 1.00 75.19 141 PHE A CA 1
ATOM 1109 C C . PHE A 1 141 ? 4.818 6.485 -10.080 1.00 75.19 141 PHE A C 1
ATOM 1111 O O . PHE A 1 141 ? 4.787 5.610 -10.955 1.00 75.19 141 PHE A O 1
ATOM 1118 N N . GLY A 1 142 ? 5.090 7.758 -10.369 1.00 65.94 142 GLY A N 1
ATOM 1119 C CA . GLY A 1 142 ? 5.382 8.245 -11.718 1.00 65.94 142 GLY A CA 1
ATOM 1120 C C . GLY A 1 142 ? 6.721 8.971 -11.846 1.00 65.94 142 GLY A C 1
ATOM 1121 O O . GLY A 1 142 ? 7.143 9.659 -10.928 1.00 65.94 142 GLY A O 1
ATOM 1122 N N . LEU A 1 143 ? 7.369 8.865 -13.010 1.00 56.06 143 LEU A N 1
ATOM 1123 C CA . LEU A 1 143 ? 8.547 9.643 -13.398 1.00 56.06 143 LEU A CA 1
ATOM 1124 C C . LEU A 1 143 ? 8.136 11.020 -13.929 1.00 56.06 143 LEU A C 1
ATOM 1126 O O . LEU A 1 143 ? 7.355 11.139 -14.888 1.00 56.06 143 LEU A O 1
ATOM 1130 N N . PHE A 1 144 ? 8.722 12.070 -13.360 1.00 55.41 144 PHE A N 1
ATOM 1131 C CA . PHE A 1 144 ? 8.573 13.419 -13.898 1.00 55.41 144 PHE A CA 1
ATOM 1132 C C . PHE A 1 144 ? 9.396 13.627 -15.176 1.00 55.41 144 PHE A C 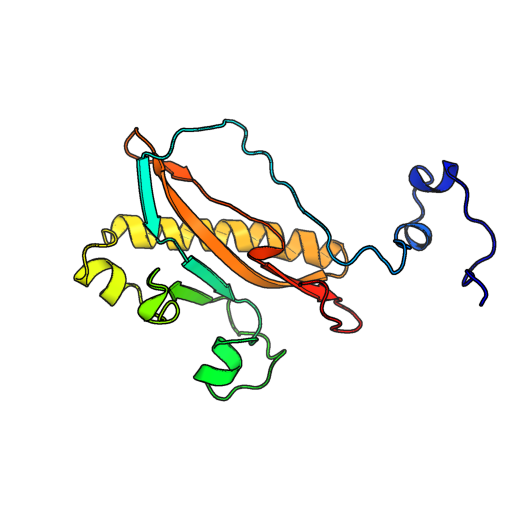1
ATOM 1134 O O . PHE A 1 144 ? 10.326 12.888 -15.496 1.00 55.41 144 PHE A O 1
ATOM 1141 N N . LEU A 1 145 ? 9.069 14.694 -15.914 1.00 44.03 145 LEU A N 1
ATOM 1142 C CA . LEU A 1 145 ? 9.797 15.129 -17.117 1.00 44.03 145 LEU A CA 1
ATOM 1143 C C . LEU A 1 145 ? 11.281 15.463 -16.862 1.00 44.03 145 LEU A C 1
ATOM 1145 O O . LEU A 1 145 ? 12.040 15.623 -17.817 1.00 44.03 145 LEU A O 1
ATOM 1149 N N . ARG A 1 146 ? 11.694 15.591 -15.596 1.00 46.81 146 ARG A N 1
ATOM 1150 C CA . ARG A 1 146 ? 13.085 15.792 -15.181 1.00 46.81 146 ARG A CA 1
ATOM 1151 C C . ARG A 1 146 ? 13.597 14.528 -14.477 1.00 46.81 146 ARG A C 1
ATOM 1153 O O . ARG A 1 146 ? 12.843 13.942 -13.705 1.00 46.81 146 ARG A O 1
ATOM 1160 N N . PRO A 1 147 ? 14.854 14.109 -14.709 1.00 43.94 147 PRO A N 1
ATOM 1161 C CA . PRO A 1 147 ? 15.429 12.970 -13.998 1.00 43.94 147 PRO A CA 1
ATOM 1162 C C . PRO A 1 147 ? 15.490 13.253 -12.488 1.00 43.94 147 PRO A C 1
ATOM 1164 O O . PRO A 1 147 ? 16.118 14.236 -12.101 1.00 43.94 147 PRO A O 1
ATOM 1167 N N . GLY A 1 148 ? 14.886 12.395 -11.656 1.00 46.50 148 GLY A N 1
ATOM 1168 C CA . GLY A 1 148 ? 15.186 12.335 -10.215 1.00 46.50 148 GLY A CA 1
ATOM 1169 C C . GLY A 1 148 ? 14.014 12.411 -9.234 1.00 46.50 148 GLY A C 1
ATOM 1170 O O . GLY A 1 148 ? 14.212 12.049 -8.082 1.00 46.50 148 GLY A O 1
ATOM 1171 N N . ASP A 1 149 ? 12.815 12.803 -9.661 1.00 45.19 149 ASP A N 1
ATOM 1172 C CA . ASP A 1 149 ? 11.668 12.957 -8.754 1.00 45.19 149 ASP A CA 1
ATOM 1173 C C . ASP A 1 149 ? 10.582 11.887 -9.053 1.00 45.19 149 ASP A C 1
ATOM 1175 O O . ASP A 1 149 ? 10.435 11.462 -10.209 1.00 45.19 149 ASP A O 1
ATOM 1179 N N . ALA A 1 150 ? 9.806 11.473 -8.039 1.00 49.72 150 ALA A N 1
ATOM 1180 C CA . ALA A 1 150 ? 8.649 10.575 -8.179 1.00 49.72 150 ALA A CA 1
ATOM 1181 C C . ALA A 1 150 ? 7.366 11.195 -7.583 1.00 49.72 150 ALA A C 1
ATOM 1183 O O . ALA A 1 150 ? 7.427 11.847 -6.542 1.00 49.72 150 ALA A O 1
ATOM 1184 N N . GLY A 1 151 ? 6.234 11.079 -8.286 1.00 49.47 151 GLY A N 1
ATOM 1185 C CA . GLY A 1 151 ? 4.916 11.567 -7.835 1.00 49.47 151 GLY A CA 1
ATOM 1186 C C . GLY A 1 151 ? 4.033 10.433 -7.320 1.00 49.47 151 GLY A C 1
ATOM 1187 O O . GLY A 1 151 ? 4.287 9.300 -7.712 1.00 49.47 151 GLY A O 1
ATOM 1188 N N . ASP A 1 152 ? 3.035 10.746 -6.485 1.00 52.34 152 ASP A N 1
ATOM 1189 C CA . ASP A 1 152 ? 2.165 9.779 -5.793 1.00 52.34 152 ASP A CA 1
ATOM 1190 C C . ASP A 1 152 ? 0.719 10.303 -5.611 1.00 52.34 152 ASP A C 1
ATOM 1192 O O . ASP A 1 152 ? 0.498 11.518 -5.648 1.00 52.34 152 ASP A O 1
ATOM 1196 N N . GLU A 1 153 ? -0.251 9.406 -5.396 1.00 49.84 153 GLU A N 1
ATOM 1197 C CA . GLU A 1 153 ? -1.647 9.697 -5.034 1.00 49.84 153 GLU A CA 1
ATOM 1198 C C . GLU A 1 153 ? -2.063 8.886 -3.794 1.00 49.84 153 GLU A C 1
ATOM 1200 O O . GLU A 1 153 ? -1.992 7.659 -3.778 1.00 49.84 153 GLU A O 1
ATOM 1205 N N . ILE A 1 154 ? -2.560 9.579 -2.763 1.00 48.44 154 ILE A N 1
ATOM 1206 C CA . ILE A 1 154 ? -3.089 8.975 -1.532 1.00 48.44 154 ILE A CA 1
ATOM 1207 C C . ILE A 1 154 ? -4.535 9.437 -1.365 1.00 48.44 154 ILE A C 1
ATOM 1209 O O . ILE A 1 154 ? -4.782 10.630 -1.179 1.00 48.44 154 ILE A O 1
ATOM 1213 N N . SER A 1 155 ? -5.489 8.507 -1.413 1.00 45.94 155 SER A N 1
ATOM 1214 C CA . SER A 1 155 ? -6.911 8.776 -1.191 1.00 45.94 155 SER A CA 1
ATOM 1215 C C . SER A 1 155 ? -7.585 7.600 -0.462 1.00 45.94 155 SER A C 1
ATOM 1217 O O . SER A 1 155 ? -7.008 6.522 -0.363 1.00 45.94 155 SER A O 1
ATOM 1219 N N . PRO A 1 156 ? -8.810 7.751 0.067 1.00 33.72 156 PRO A N 1
ATOM 1220 C CA . PRO A 1 156 ? -9.535 6.643 0.706 1.00 33.72 156 PRO A CA 1
ATOM 1221 C C . PRO A 1 156 ? -9.862 5.499 -0.253 1.00 33.72 156 PRO A C 1
ATOM 1223 O O . PRO A 1 156 ? -10.058 4.377 0.186 1.00 33.72 156 PRO A O 1
ATOM 1226 N N . ASP A 1 157 ? -9.894 5.770 -1.560 1.00 49.59 157 ASP A N 1
ATOM 1227 C CA . ASP A 1 157 ? -10.060 4.734 -2.582 1.00 49.59 157 ASP A CA 1
ATOM 1228 C C . ASP A 1 157 ? -8.761 3.926 -2.791 1.00 49.59 157 ASP A C 1
ATOM 1230 O O . ASP A 1 157 ? -8.784 2.860 -3.406 1.00 49.59 157 ASP A O 1
ATOM 1234 N N . THR A 1 158 ? -7.626 4.407 -2.267 1.00 56.16 158 THR A N 1
ATOM 1235 C CA . THR A 1 158 ? -6.325 3.725 -2.299 1.00 56.16 158 THR A CA 1
ATOM 1236 C C . THR A 1 158 ? -5.853 3.255 -0.919 1.00 56.16 158 THR A C 1
ATOM 1238 O O . THR A 1 158 ? -4.786 2.653 -0.825 1.00 56.16 158 THR A O 1
ATOM 1241 N N . CYS A 1 159 ? -6.635 3.446 0.149 1.00 56.56 159 CYS A N 1
ATOM 1242 C CA . CYS A 1 159 ? -6.240 3.152 1.531 1.00 56.56 159 CYS A CA 1
ATOM 1243 C C . CYS A 1 159 ? -7.286 2.311 2.271 1.00 56.56 159 CYS A C 1
ATOM 1245 O O . CYS A 1 159 ? -8.481 2.470 2.041 1.00 56.56 159 CYS A O 1
ATOM 1247 N N . ARG A 1 160 ? -6.839 1.474 3.217 1.00 62.84 160 ARG A N 1
ATOM 1248 C CA . ARG A 1 160 ? -7.710 0.839 4.215 1.00 62.84 160 ARG A CA 1
ATOM 1249 C C . ARG A 1 160 ? -7.490 1.452 5.590 1.00 62.84 160 ARG A C 1
ATOM 1251 O O . ARG A 1 160 ? -6.356 1.540 6.074 1.00 62.84 160 ARG A O 1
ATOM 1258 N N . PHE A 1 161 ? -8.581 1.8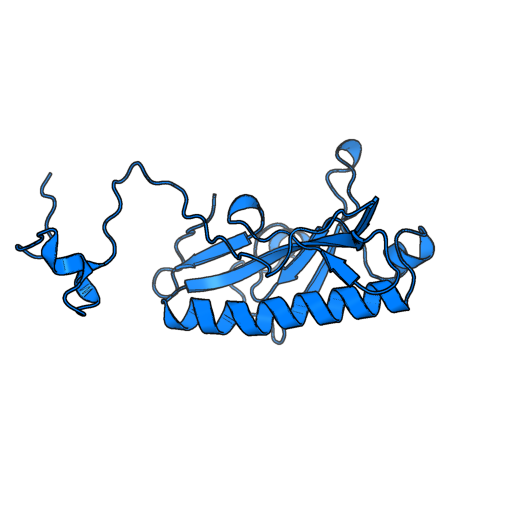58 6.221 1.00 64.50 161 PHE A N 1
ATOM 1259 C CA . PHE A 1 161 ? -8.601 2.553 7.501 1.00 64.50 161 PHE A CA 1
ATOM 1260 C C . PHE A 1 161 ? -9.551 1.838 8.442 1.00 64.50 161 PHE A C 1
ATOM 1262 O O . PHE A 1 161 ? -10.730 1.711 8.131 1.00 64.50 161 PHE A O 1
ATOM 1269 N N . TRP A 1 162 ? -9.064 1.411 9.603 1.00 68.50 162 TRP A N 1
ATOM 1270 C CA . TRP A 1 162 ? -9.911 0.804 10.630 1.00 68.50 162 TRP A CA 1
ATOM 1271 C C . TRP A 1 162 ? -9.939 1.672 11.883 1.00 68.50 162 TRP A C 1
ATOM 1273 O O . TRP A 1 162 ? -8.936 2.297 12.237 1.00 68.50 162 TRP A O 1
ATOM 1283 N N . ASP A 1 163 ? -11.078 1.694 12.566 1.00 69.62 163 ASP A N 1
ATOM 1284 C CA . ASP A 1 163 ? -11.195 2.289 13.894 1.00 69.62 163 ASP A CA 1
ATOM 1285 C C . ASP A 1 163 ? -10.324 1.521 14.902 1.00 69.62 163 ASP A C 1
ATOM 1287 O O . ASP A 1 163 ? -10.288 0.289 14.901 1.00 69.62 163 ASP A O 1
ATOM 1291 N N . ALA A 1 164 ? -9.586 2.231 15.754 1.00 50.47 164 ALA A N 1
ATOM 1292 C CA . ALA A 1 164 ? -8.605 1.603 16.637 1.00 50.47 164 ALA A CA 1
ATOM 1293 C C . ALA A 1 164 ? -9.213 0.864 17.834 1.00 50.47 164 ALA A C 1
ATOM 1295 O O . ALA A 1 164 ? -8.576 -0.055 18.346 1.00 50.47 164 ALA A O 1
ATOM 1296 N N . ASP A 1 165 ? -10.412 1.243 18.277 1.00 52.16 165 ASP A N 1
ATOM 1297 C CA . ASP A 1 165 ? -11.045 0.654 19.461 1.00 52.16 165 ASP A CA 1
ATOM 1298 C C . ASP A 1 165 ? -11.994 -0.489 19.083 1.00 52.16 165 ASP A C 1
ATOM 1300 O O . ASP A 1 165 ? -12.100 -1.497 19.784 1.00 52.16 165 ASP A O 1
ATOM 1304 N N . THR A 1 166 ? -12.700 -0.329 17.968 1.00 62.69 166 THR A N 1
ATOM 1305 C CA . THR A 1 166 ? -13.766 -1.231 17.519 1.00 62.69 166 THR A CA 1
ATOM 1306 C C . THR A 1 166 ? -13.343 -2.142 16.372 1.00 62.69 166 THR A C 1
ATOM 1308 O O . THR A 1 166 ? -13.993 -3.163 16.152 1.00 62.69 166 THR A O 1
ATOM 1311 N N . HIS A 1 167 ? -12.264 -1.792 15.660 1.00 68.06 167 HIS A N 1
ATOM 1312 C CA . HIS A 1 167 ? -11.834 -2.429 14.411 1.00 68.06 167 HIS A CA 1
ATOM 1313 C C . HIS A 1 167 ? -12.906 -2.398 13.309 1.00 68.06 167 HIS A C 1
ATOM 1315 O O . HIS A 1 167 ? -12.883 -3.211 12.384 1.00 68.06 167 HIS A O 1
ATOM 1321 N N . GLU A 1 168 ? -13.856 -1.465 13.394 1.00 67.50 168 GLU A N 1
ATOM 1322 C CA . GLU A 1 168 ? -14.810 -1.217 12.321 1.00 67.50 168 GLU A CA 1
ATOM 1323 C C . GLU A 1 168 ? -14.093 -0.621 11.099 1.00 67.50 168 GLU A C 1
ATOM 1325 O O . GLU A 1 168 ? -13.164 0.182 11.228 1.00 67.50 168 GLU A O 1
ATOM 1330 N N . HIS A 1 169 ? -14.514 -1.030 9.902 1.00 62.75 169 HIS A N 1
ATOM 1331 C CA . HIS A 1 169 ? -13.947 -0.543 8.648 1.00 62.75 169 HIS A CA 1
ATOM 1332 C C . HIS A 1 169 ? -14.442 0.885 8.376 1.00 62.75 169 HIS A C 1
ATOM 1334 O O . HIS A 1 169 ? -15.644 1.134 8.320 1.00 62.75 169 HIS A O 1
ATOM 1340 N N . LEU A 1 170 ? -13.506 1.813 8.180 1.00 55.66 170 LEU A N 1
ATOM 1341 C CA . LEU A 1 170 ? -13.741 3.221 7.829 1.00 55.66 170 LEU A CA 1
ATOM 1342 C C . LEU A 1 170 ? -13.410 3.509 6.351 1.00 55.66 170 LEU A C 1
ATOM 1344 O O . LEU A 1 170 ? -13.398 4.665 5.917 1.00 55.66 170 LEU A O 1
ATOM 1348 N N . ASP A 1 171 ? -13.095 2.457 5.598 1.00 62.25 171 ASP A N 1
ATOM 1349 C CA . ASP A 1 171 ? -12.864 2.450 4.157 1.00 62.25 171 ASP A CA 1
ATOM 1350 C C . ASP A 1 171 ? -14.108 1.978 3.377 1.00 62.25 171 ASP A C 1
ATOM 1352 O O . ASP A 1 171 ? -15.155 1.687 3.957 1.00 62.25 171 ASP A O 1
ATOM 1356 N N . LYS A 1 172 ? -14.023 2.038 2.045 1.00 50.78 172 LYS A N 1
ATOM 1357 C CA . LYS A 1 172 ? -15.146 1.841 1.118 1.00 50.78 172 LYS A CA 1
ATOM 1358 C C . LYS A 1 172 ? -15.591 0.384 0.990 1.00 50.78 172 LYS A C 1
ATOM 1360 O O . LYS A 1 172 ? -14.711 -0.499 0.890 1.00 50.78 172 LYS A O 1
#

Sequence (172 aa):
ASNVRGKAFATANVTDGKYDTYWATLDEVKSATLTFTLPRVEKVNRFLLQEVIVRNVVAGSMAKRLGREEGEVLIRPTVEFSLKSDPLDDPWINEYYAVSLGLATEEQVKEVIRQAFAVNDVLKPFLADKGVVLVDFKLEFGLFLRPGDAGDEISPDTCRFWDADTHEHLDK

Foldseek 3Di:
DDPDPDDDDDPCVCVPPDDVRPDDDPPPPQADKDDDDDPDDADFDFWQFFWKKKFQWDDDPNCVVVVHDGRHGDPDIDIWGFDPDPVVVRDTDDPVCSCVVPSDPPVRVVVVVVVLVVVCVVVQVVQVVVQKHFGMFIWTWTDGPDPDDIDIDGTLVGGWIAGNPPRHTSGD

Radius of gyration: 19.19 Å; chains: 1; bounding box: 53×45×44 Å